Protein AF-A0A534VD85-F1 (afdb_monomer)

Mean predicted aligned error: 8.23 Å

Radius of gyration: 18.94 Å; Cα contacts (8 Å, |Δi|>4): 81; chains: 1; bounding box: 35×38×54 Å

Sequence (105 aa):
MMAAQRYEIVLCRQEPQHLTLETLAAHAGLHPALVERFVELGLIEPVQWQGATLLFDASAVPRLRTIGRLRESLGINVAGVAVIMDLLDRFCALQRANESLHSRL

Secondary structure (DSSP, 8-state):
-----------------EEEHHHHHHHHT--HHHHHHHHHTTSS--SEEETTEEEEETTHHHHHHHHHHHHHTT---HHHHHHHHHHHHHHHHHHHHHHHHHTT-

Foldseek 3Di:
DDDDPDDDPPPPPCDFDWDWLCRLCVLLVHDSVVSVVCCVVVLADFPDDDDPTGTHTNVCSVSSNQLVCCCPVVVDDPVRSVVVSVVVVVVVVVVVVVVVVVVVD

Solvent-accessible surface area (backbone atoms only — not comparable to full-atom values): 6300 Å² total; per-residue (Å²): 139,82,82,81,81,81,77,79,83,76,81,75,76,79,69,85,54,69,28,43,60,60,56,42,15,59,73,35,75,47,58,46,74,60,51,52,51,34,39,78,69,64,77,45,73,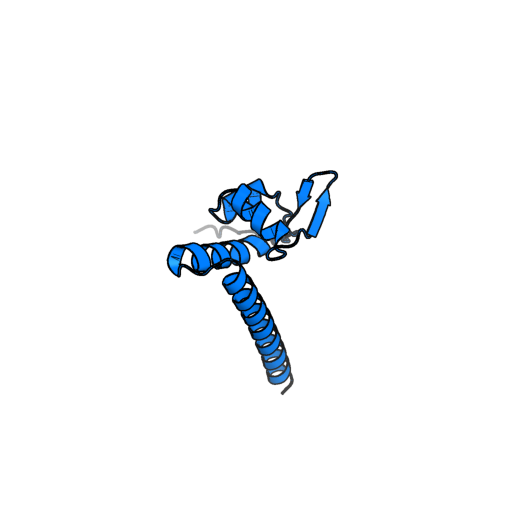68,77,44,75,62,85,94,42,55,25,26,52,62,78,49,29,65,55,49,37,49,55,48,43,43,35,72,76,65,68,42,52,72,70,59,46,52,54,52,52,53,51,50,53,51,48,54,52,51,49,52,54,50,51,59,52,63,76,73,110

Nearest PDB structures (foldseek):
  3ucs-assembly1_A  TM=7.362E-01  e=8.172E-06  Klebsiella pneumoniae 342
  3hh0-assembly1_A  TM=6.751E-01  e=9.764E-03  Bacillus cereus ATCC 14579
  5i44-assembly1_D  TM=8.104E-01  e=1.946E-02  Bacillus subtilis subsp. subtilis str. 168
  2zhh-assembly1_A-2  TM=7.040E-01  e=3.214E-02  Escherichia coli K-12
  5d90-assembly2_C  TM=7.195E-01  e=4.985E-02  Haemophilus influenzae Rd KW20

pLDDT: mean 86.72, std 13.54, range [43.12, 95.94]

Structure (mmCIF, N/CA/C/O backbone):
data_AF-A0A534VD85-F1
#
_entry.id   AF-A0A534VD85-F1
#
loop_
_atom_site.group_PDB
_atom_site.id
_atom_site.type_symbol
_atom_site.label_atom_id
_atom_site.label_alt_id
_atom_site.label_comp_id
_atom_site.label_asym_id
_atom_site.label_entity_id
_atom_site.label_seq_id
_atom_site.pdbx_PDB_ins_code
_atom_site.Cartn_x
_atom_site.Cartn_y
_atom_site.Cartn_z
_atom_site.occupancy
_atom_site.B_iso_or_equiv
_atom_site.auth_seq_id
_atom_site.auth_comp_id
_atom_site.auth_asym_id
_atom_site.auth_atom_id
_atom_site.pdbx_PDB_model_num
ATOM 1 N N . MET A 1 1 ? 18.385 -28.584 43.811 1.00 43.12 1 MET A N 1
ATOM 2 C CA . MET A 1 1 ? 18.869 -27.187 43.827 1.00 43.12 1 MET A CA 1
ATOM 3 C C . MET A 1 1 ? 18.965 -26.725 42.375 1.00 43.12 1 MET A C 1
ATOM 5 O O . MET A 1 1 ? 19.912 -27.103 41.704 1.00 43.12 1 MET A O 1
ATOM 9 N N . MET A 1 2 ? 17.925 -26.066 41.846 1.00 45.12 2 MET A N 1
ATOM 10 C CA . MET A 1 2 ? 17.851 -25.642 40.437 1.00 45.12 2 MET A CA 1
ATOM 11 C C . MET A 1 2 ? 18.301 -24.186 40.306 1.00 45.12 2 MET A C 1
ATOM 13 O O . MET A 1 2 ? 17.787 -23.317 41.006 1.00 45.12 2 MET A O 1
ATOM 17 N N . ALA A 1 3 ? 19.278 -23.944 39.433 1.00 54.56 3 ALA A N 1
ATOM 18 C CA . ALA A 1 3 ? 19.789 -22.615 39.133 1.00 54.56 3 ALA A CA 1
ATOM 19 C C . ALA A 1 3 ? 18.732 -21.816 38.360 1.00 54.56 3 ALA A C 1
ATOM 21 O O . ALA A 1 3 ? 18.270 -22.241 37.302 1.00 54.56 3 ALA A O 1
ATOM 22 N N . ALA A 1 4 ? 18.341 -20.662 38.896 1.00 52.94 4 ALA A N 1
ATOM 23 C CA . ALA A 1 4 ? 17.496 -19.717 38.186 1.00 52.94 4 ALA A CA 1
ATOM 24 C C . ALA A 1 4 ? 18.328 -19.060 37.075 1.00 52.94 4 ALA A C 1
ATOM 26 O O . ALA A 1 4 ? 19.206 -18.241 37.352 1.00 52.94 4 ALA A O 1
ATOM 27 N N . GLN A 1 5 ? 18.075 -19.441 35.822 1.00 63.81 5 GLN A N 1
ATOM 28 C CA . GLN A 1 5 ? 18.680 -18.788 34.667 1.00 63.81 5 GLN A CA 1
ATOM 29 C C . GLN A 1 5 ? 18.140 -17.357 34.586 1.00 63.81 5 GLN A C 1
ATOM 31 O O . GLN A 1 5 ? 16.948 -17.130 34.373 1.00 63.81 5 GLN A O 1
ATOM 36 N N . ARG A 1 6 ? 19.021 -16.380 34.796 1.00 53.91 6 ARG A N 1
ATOM 37 C CA . ARG A 1 6 ? 18.704 -14.958 34.689 1.00 53.91 6 ARG A CA 1
ATOM 38 C C . ARG A 1 6 ? 18.701 -14.592 33.205 1.00 53.91 6 ARG A C 1
ATOM 40 O O . ARG A 1 6 ? 19.759 -14.418 32.613 1.00 53.91 6 ARG A O 1
ATOM 47 N N . TYR A 1 7 ? 17.521 -14.537 32.594 1.00 65.31 7 TYR A N 1
ATOM 48 C CA . TYR A 1 7 ? 17.372 -13.975 31.254 1.00 65.31 7 TYR A CA 1
ATOM 49 C C . TYR A 1 7 ? 17.416 -12.452 31.371 1.00 65.31 7 TYR A C 1
ATOM 51 O O . TYR A 1 7 ? 16.523 -11.845 31.964 1.00 65.31 7 TYR A O 1
ATOM 59 N N . GLU A 1 8 ? 18.466 -11.830 30.844 1.00 57.78 8 GLU A N 1
ATOM 60 C CA . GLU A 1 8 ? 18.454 -10.389 30.618 1.00 57.78 8 GLU A CA 1
ATOM 61 C C . GLU A 1 8 ? 17.514 -10.105 29.448 1.00 57.78 8 GLU A C 1
ATOM 63 O O . GLU A 1 8 ? 17.730 -10.557 28.323 1.00 57.78 8 GLU A O 1
ATOM 68 N N . ILE A 1 9 ? 16.427 -9.389 29.727 1.00 72.38 9 ILE A N 1
ATOM 69 C CA . ILE A 1 9 ? 15.543 -8.887 28.681 1.00 72.38 9 ILE A CA 1
ATOM 70 C C . ILE A 1 9 ? 16.312 -7.778 27.966 1.00 72.38 9 ILE A C 1
ATOM 72 O O . ILE A 1 9 ? 16.451 -6.670 28.483 1.00 72.38 9 ILE A O 1
ATOM 76 N N . VAL A 1 10 ? 16.822 -8.083 26.774 1.00 76.19 10 VAL A N 1
ATOM 77 C CA . VAL A 1 10 ? 17.370 -7.070 25.874 1.00 76.19 10 VAL A CA 1
ATOM 78 C C . VAL A 1 10 ? 16.192 -6.318 25.270 1.00 76.19 10 VAL A C 1
ATOM 80 O O . VAL A 1 10 ? 15.478 -6.826 24.405 1.00 76.19 10 VAL A O 1
ATOM 83 N N . LEU A 1 11 ? 15.970 -5.095 25.746 1.00 66.56 11 LEU A N 1
ATOM 84 C CA . LEU A 1 11 ? 15.069 -4.153 25.096 1.00 66.56 11 LEU A CA 1
ATOM 85 C C . LEU A 1 11 ? 15.733 -3.692 23.793 1.00 66.56 11 LEU A C 1
ATOM 87 O O . LEU A 1 11 ? 16.452 -2.695 23.765 1.00 66.56 11 LEU A O 1
ATOM 91 N N . CYS A 1 12 ? 15.516 -4.437 22.709 1.00 52.56 12 CYS A N 1
ATOM 92 C CA . CYS A 1 12 ? 15.892 -4.005 21.369 1.00 52.56 12 CYS A CA 1
ATOM 93 C C . CYS A 1 12 ? 15.072 -2.760 21.017 1.00 52.56 12 CYS A C 1
ATOM 95 O O . CYS A 1 12 ? 13.915 -2.874 20.602 1.00 52.56 12 CYS A O 1
ATOM 97 N N . ARG A 1 13 ? 15.661 -1.568 21.178 1.00 51.81 13 ARG A N 1
ATOM 98 C CA . ARG A 1 13 ? 15.125 -0.334 20.596 1.00 51.81 13 ARG A CA 1
ATOM 99 C C . ARG A 1 13 ? 14.957 -0.594 19.099 1.00 51.81 13 ARG A C 1
ATOM 101 O O . ARG A 1 13 ? 15.941 -0.820 18.403 1.00 51.81 13 ARG A O 1
ATOM 108 N N . GLN A 1 14 ? 13.712 -0.641 18.635 1.00 54.09 14 GLN A N 1
ATOM 109 C CA . GLN A 1 14 ? 13.404 -0.792 17.219 1.00 54.09 14 GLN A CA 1
ATOM 110 C C . GLN A 1 14 ? 13.779 0.534 16.549 1.00 54.09 14 GLN A C 1
ATOM 112 O O . GLN A 1 14 ? 12.974 1.462 16.534 1.00 54.09 14 GLN A O 1
ATOM 117 N N . GLU A 1 15 ? 15.017 0.681 16.078 1.00 55.38 15 GLU A N 1
ATOM 118 C CA . GLU A 1 15 ? 15.277 1.726 15.089 1.00 55.38 15 GLU A CA 1
ATOM 119 C C . GLU A 1 15 ? 14.496 1.355 13.824 1.00 55.38 15 GLU A C 1
ATOM 121 O O . GLU A 1 15 ? 14.511 0.175 13.448 1.00 55.38 15 GLU A O 1
ATOM 126 N N . PRO A 1 16 ? 13.757 2.299 13.210 1.00 61.97 16 PRO A N 1
ATOM 127 C CA . PRO A 1 16 ? 13.000 2.010 12.004 1.00 61.97 16 PRO A CA 1
ATOM 128 C C . PRO A 1 16 ? 13.968 1.492 10.943 1.00 61.97 16 PRO A C 1
ATOM 130 O O . PRO A 1 16 ? 14.858 2.200 10.472 1.00 61.97 16 PRO A O 1
ATOM 133 N N . GLN A 1 17 ? 13.842 0.202 10.632 1.00 76.44 17 GLN A N 1
ATOM 134 C CA . GLN A 1 17 ? 14.677 -0.440 9.633 1.00 76.44 17 GLN A CA 1
ATOM 135 C C . GLN A 1 17 ? 14.211 0.059 8.274 1.00 76.44 17 GLN A C 1
ATOM 137 O O . GLN A 1 17 ? 13.150 -0.330 7.784 1.00 76.44 17 GLN A O 1
ATOM 142 N N . HIS A 1 18 ? 15.005 0.949 7.691 1.00 91.12 18 HIS A N 1
ATOM 143 C CA . HIS A 1 18 ? 14.825 1.377 6.320 1.00 91.12 18 HIS A CA 1
ATOM 144 C C . HIS A 1 18 ? 15.240 0.246 5.375 1.00 91.12 18 HIS A C 1
ATOM 146 O O . HIS A 1 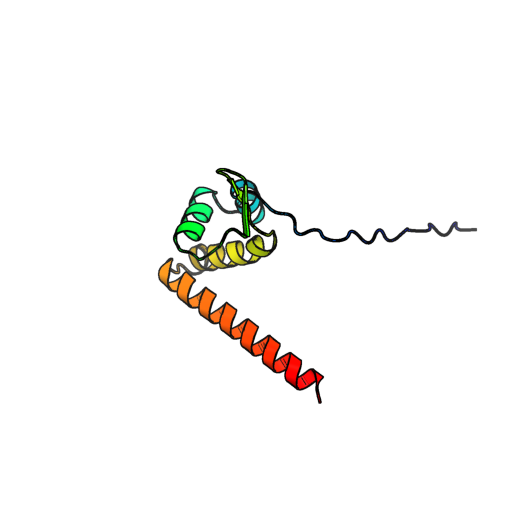18 ? 16.367 -0.246 5.424 1.00 91.12 18 HIS A O 1
ATOM 152 N N . LEU A 1 19 ? 14.314 -0.175 4.521 1.00 93.50 19 LEU A N 1
ATOM 153 C CA . LEU A 1 19 ? 14.469 -1.269 3.574 1.00 93.50 19 LEU A CA 1
ATOM 154 C C . LEU A 1 19 ? 14.610 -0.721 2.156 1.00 93.50 19 LEU A C 1
ATOM 156 O O . LEU A 1 19 ? 13.919 0.225 1.780 1.00 93.50 19 LEU A O 1
ATOM 160 N N . THR A 1 20 ? 15.459 -1.354 1.348 1.00 95.25 20 THR A N 1
ATOM 161 C CA . THR A 1 20 ? 15.456 -1.131 -0.104 1.00 95.25 20 THR A CA 1
ATOM 162 C C . THR A 1 20 ? 14.186 -1.706 -0.728 1.00 95.25 20 THR A C 1
ATOM 164 O O . THR A 1 20 ? 13.514 -2.549 -0.124 1.00 95.25 20 THR A O 1
ATOM 167 N N . LEU A 1 21 ? 13.874 -1.301 -1.960 1.00 95.19 21 LEU A N 1
ATOM 168 C CA . LEU A 1 21 ? 12.722 -1.813 -2.706 1.00 95.19 21 LEU A CA 1
ATOM 169 C C . LEU A 1 21 ? 12.745 -3.345 -2.831 1.00 95.19 21 LEU A C 1
ATOM 171 O O . LEU A 1 21 ? 11.723 -3.997 -2.625 1.00 95.19 21 LEU A O 1
ATOM 175 N N . GLU A 1 22 ? 13.906 -3.934 -3.117 1.00 95.81 22 GLU A N 1
ATOM 176 C CA . GLU A 1 22 ? 14.078 -5.383 -3.270 1.00 95.81 22 GLU A CA 1
ATOM 177 C C . GLU A 1 22 ? 13.835 -6.111 -1.951 1.00 95.81 22 GLU A C 1
ATOM 179 O O . GLU A 1 22 ? 13.132 -7.123 -1.906 1.00 95.81 22 GLU A O 1
ATOM 184 N N . THR A 1 23 ? 14.383 -5.571 -0.860 1.00 95.62 23 THR A N 1
ATOM 185 C CA . THR A 1 23 ? 14.211 -6.145 0.476 1.00 95.62 23 THR A CA 1
ATOM 186 C C . THR A 1 23 ? 12.747 -6.069 0.897 1.00 95.62 23 THR A C 1
ATOM 188 O O . THR A 1 23 ? 12.189 -7.052 1.388 1.00 95.62 23 THR A O 1
ATO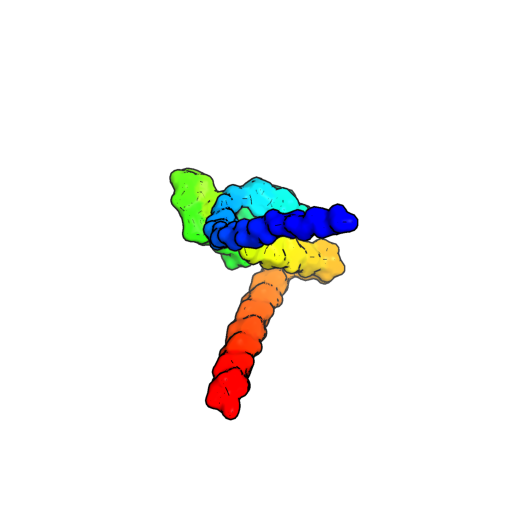M 191 N N . LEU A 1 24 ? 12.098 -4.931 0.644 1.00 95.81 24 LEU A N 1
ATOM 192 C CA . LEU A 1 24 ? 10.683 -4.719 0.911 1.00 95.81 24 LEU A CA 1
ATOM 193 C C . LEU A 1 24 ? 9.803 -5.696 0.113 1.00 95.81 24 LEU A C 1
ATOM 195 O O . LEU A 1 24 ? 8.901 -6.318 0.678 1.00 95.81 24 LEU A O 1
ATOM 199 N N . ALA A 1 25 ? 10.096 -5.878 -1.177 1.00 95.94 25 ALA A N 1
ATOM 200 C CA . ALA A 1 25 ? 9.399 -6.814 -2.053 1.00 95.94 25 ALA A CA 1
ATOM 201 C C . ALA A 1 25 ? 9.520 -8.261 -1.552 1.00 95.94 25 ALA A C 1
ATOM 203 O O . ALA A 1 25 ? 8.509 -8.954 -1.422 1.00 95.94 25 ALA A O 1
ATOM 204 N N . ALA A 1 26 ? 10.729 -8.685 -1.167 1.00 95.94 26 ALA A N 1
ATOM 205 C CA . ALA A 1 26 ? 10.969 -10.005 -0.591 1.00 95.94 26 ALA A CA 1
ATOM 206 C C . ALA A 1 26 ? 10.171 -10.226 0.706 1.00 95.94 26 ALA A C 1
ATOM 208 O O . ALA A 1 26 ? 9.527 -11.262 0.868 1.00 95.94 26 ALA A O 1
ATOM 209 N N . HIS A 1 27 ? 10.134 -9.235 1.603 1.00 95.38 27 HIS A N 1
ATOM 210 C CA . HIS A 1 27 ? 9.353 -9.318 2.842 1.00 95.38 27 HIS A CA 1
ATOM 211 C C . HIS A 1 27 ? 7.842 -9.357 2.576 1.00 95.38 27 HIS A C 1
ATOM 213 O O . HIS A 1 27 ? 7.093 -10.035 3.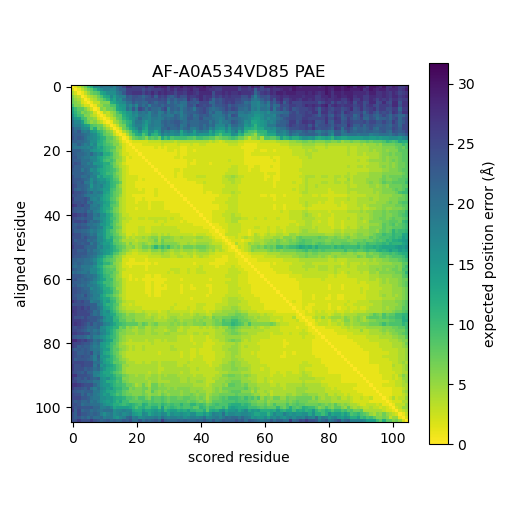288 1.00 95.38 27 HIS A O 1
ATOM 219 N N . ALA A 1 28 ? 7.375 -8.650 1.548 1.00 94.31 28 ALA A N 1
ATOM 220 C CA . ALA A 1 28 ? 5.978 -8.657 1.135 1.00 94.31 28 ALA A CA 1
ATOM 221 C C . ALA A 1 28 ? 5.578 -9.921 0.353 1.00 94.31 28 ALA A C 1
ATOM 223 O O . ALA A 1 28 ? 4.384 -10.185 0.238 1.00 94.31 28 ALA A O 1
ATOM 224 N N . GLY A 1 29 ? 6.541 -10.709 -0.139 1.00 94.44 29 GLY A N 1
ATOM 225 C CA . GLY A 1 29 ? 6.282 -11.840 -1.033 1.00 94.44 29 GLY A CA 1
ATOM 226 C C . GLY A 1 29 ? 5.843 -11.403 -2.435 1.00 94.44 29 GLY A C 1
ATOM 227 O O . GLY A 1 29 ? 5.088 -12.117 -3.085 1.00 94.44 29 GLY A O 1
ATOM 228 N N . LEU A 1 30 ? 6.274 -10.220 -2.882 1.00 93.38 30 LEU A N 1
ATOM 229 C CA . LEU A 1 30 ? 5.909 -9.627 -4.170 1.00 93.38 30 LEU A CA 1
ATOM 230 C C . LEU A 1 30 ? 7.127 -9.514 -5.090 1.00 93.38 30 LEU A C 1
ATOM 232 O O . LEU A 1 30 ? 8.266 -9.427 -4.639 1.00 93.38 30 LEU A O 1
ATOM 236 N N . HIS A 1 31 ? 6.883 -9.454 -6.399 1.00 93.75 31 HIS A N 1
ATOM 237 C CA . HIS A 1 31 ? 7.937 -9.170 -7.370 1.00 93.75 31 HIS A CA 1
ATOM 238 C C . HIS A 1 31 ? 8.374 -7.688 -7.290 1.00 93.75 31 HIS A C 1
ATOM 240 O O . HIS A 1 31 ? 7.493 -6.824 -7.253 1.00 93.75 31 HIS A O 1
ATOM 246 N N . PRO A 1 32 ? 9.681 -7.350 -7.343 1.00 95.19 32 PRO A N 1
ATOM 247 C CA . PRO A 1 32 ? 10.166 -5.964 -7.260 1.00 95.19 32 PRO A CA 1
ATOM 248 C C . PRO A 1 32 ? 9.493 -5.001 -8.248 1.00 95.19 32 PRO A C 1
ATOM 250 O O . PRO A 1 32 ? 8.983 -3.968 -7.837 1.00 95.19 32 PRO A O 1
ATOM 253 N N . ALA A 1 33 ? 9.356 -5.391 -9.521 1.00 93.94 33 ALA A N 1
ATOM 254 C CA . ALA A 1 33 ? 8.671 -4.574 -10.535 1.00 93.94 33 ALA A CA 1
ATOM 255 C C . ALA A 1 33 ? 7.201 -4.244 -10.189 1.00 93.94 33 ALA A C 1
ATOM 257 O O . ALA A 1 33 ? 6.657 -3.232 -10.624 1.00 93.94 33 ALA A O 1
ATOM 258 N N . LEU A 1 34 ? 6.528 -5.097 -9.407 1.00 91.38 34 LEU A N 1
ATOM 259 C CA . LEU A 1 34 ? 5.167 -4.817 -8.951 1.00 91.38 34 LEU A CA 1
ATOM 260 C C . LEU A 1 34 ? 5.167 -3.769 -7.830 1.00 91.38 34 LEU A C 1
ATOM 262 O O . LEU A 1 34 ? 4.297 -2.901 -7.812 1.00 91.38 34 LEU A O 1
ATOM 266 N N . VAL A 1 35 ? 6.145 -3.839 -6.924 1.00 94.50 35 VAL A N 1
ATOM 267 C CA . VAL A 1 35 ? 6.343 -2.843 -5.863 1.00 94.50 35 VAL A CA 1
ATOM 268 C C . VAL A 1 35 ? 6.716 -1.490 -6.460 1.00 94.50 35 VAL A C 1
ATOM 270 O O . VAL A 1 35 ? 6.104 -0.495 -6.090 1.00 94.50 35 VAL A O 1
ATOM 273 N N . GLU A 1 36 ? 7.633 -1.454 -7.428 1.00 94.12 36 GLU A N 1
ATOM 274 C CA . GLU A 1 36 ? 8.000 -0.242 -8.172 1.00 94.12 36 GLU A CA 1
ATOM 275 C C . GLU A 1 36 ? 6.772 0.426 -8.790 1.00 94.12 36 GLU A C 1
ATOM 277 O O . GLU A 1 36 ? 6.504 1.599 -8.542 1.00 94.12 36 GLU A O 1
ATOM 282 N N . ARG A 1 37 ? 5.926 -0.357 -9.464 1.00 91.69 37 ARG A N 1
ATOM 283 C CA . ARG A 1 37 ? 4.670 0.154 -10.011 1.00 91.69 37 ARG A CA 1
ATOM 284 C C . ARG A 1 37 ? 3.740 0.721 -8.935 1.00 91.69 37 ARG A C 1
ATOM 286 O O . ARG A 1 37 ? 3.076 1.722 -9.171 1.00 91.69 37 ARG A O 1
ATOM 293 N N . PHE A 1 38 ? 3.657 0.107 -7.755 1.00 92.38 38 PHE A N 1
ATOM 294 C CA . PHE A 1 38 ? 2.862 0.660 -6.651 1.00 92.38 38 PHE A CA 1
ATOM 295 C C . PHE A 1 38 ? 3.427 1.974 -6.109 1.00 92.38 38 PHE A C 1
ATOM 297 O O . PHE A 1 38 ? 2.640 2.823 -5.691 1.00 92.38 38 PHE A O 1
ATOM 304 N N . VAL A 1 39 ? 4.746 2.155 -6.151 1.00 93.56 39 VAL A N 1
ATOM 305 C CA . VAL A 1 39 ? 5.399 3.421 -5.801 1.00 93.56 39 VAL A CA 1
ATOM 306 C C . VAL A 1 39 ? 5.075 4.501 -6.831 1.00 93.56 39 VAL A C 1
ATOM 308 O O . VAL A 1 39 ? 4.654 5.589 -6.451 1.00 93.56 39 VAL A O 1
ATOM 311 N N . GLU A 1 40 ? 5.162 4.194 -8.129 1.00 91.62 40 GLU A N 1
ATOM 312 C CA . GLU A 1 40 ? 4.780 5.124 -9.209 1.00 91.62 40 GLU A CA 1
ATOM 313 C C . GLU A 1 40 ? 3.324 5.599 -9.100 1.00 91.62 40 GLU A C 1
ATOM 315 O O . GLU A 1 40 ? 2.991 6.731 -9.446 1.00 91.62 40 GLU A O 1
ATOM 320 N N . LEU A 1 41 ? 2.445 4.727 -8.607 1.00 89.00 41 LEU A N 1
ATOM 321 C CA . LEU A 1 41 ? 1.024 5.005 -8.412 1.00 89.00 41 LEU A CA 1
ATOM 322 C C . LEU A 1 41 ? 0.709 5.695 -7.076 1.00 89.00 41 LEU A C 1
ATOM 324 O O . LEU A 1 41 ? -0.463 5.945 -6.796 1.00 89.00 41 LEU A O 1
ATOM 328 N N . GLY A 1 42 ? 1.717 5.951 -6.236 1.00 90.81 42 GLY A N 1
ATOM 329 C CA . GLY A 1 42 ? 1.550 6.569 -4.918 1.00 90.81 42 GLY A CA 1
ATOM 330 C C . GLY A 1 42 ? 0.850 5.680 -3.884 1.00 90.81 42 GLY A C 1
ATOM 331 O O . GLY A 1 42 ? 0.367 6.168 -2.868 1.00 90.81 42 GLY A O 1
ATOM 332 N N . LEU A 1 43 ? 0.759 4.364 -4.113 1.00 90.69 43 LEU A N 1
ATOM 333 C CA . LEU A 1 43 ? 0.174 3.434 -3.136 1.00 90.69 43 LEU A CA 1
ATOM 334 C C . LEU A 1 43 ? 1.123 3.150 -1.968 1.00 90.69 43 LEU A C 1
ATOM 336 O O . LEU A 1 43 ? 0.673 2.789 -0.874 1.00 90.69 43 LEU A O 1
ATOM 340 N N . ILE A 1 44 ? 2.422 3.288 -2.227 1.00 93.81 44 ILE A N 1
ATOM 341 C CA . ILE A 1 44 ? 3.520 3.184 -1.274 1.00 93.81 44 ILE A CA 1
ATOM 342 C C . ILE A 1 44 ? 4.447 4.367 -1.521 1.00 93.81 44 ILE A C 1
ATOM 344 O O . ILE A 1 44 ? 4.823 4.622 -2.661 1.00 93.81 44 ILE A O 1
ATOM 348 N N . GLU A 1 45 ? 4.852 5.049 -0.458 1.00 92.00 45 GLU A N 1
ATOM 349 C CA . GLU A 1 45 ? 5.765 6.183 -0.547 1.00 92.00 45 GLU A CA 1
ATOM 350 C C . GLU A 1 45 ? 7.105 5.836 0.115 1.00 92.00 45 GLU A C 1
ATOM 352 O O . GLU A 1 45 ? 7.122 5.202 1.177 1.00 92.00 45 GLU A O 1
ATOM 357 N N . PRO A 1 46 ? 8.238 6.211 -0.500 1.00 93.81 46 PRO A N 1
ATOM 358 C CA . PRO A 1 46 ? 9.537 6.088 0.140 1.00 93.81 46 PRO A CA 1
ATOM 359 C C . PRO A 1 46 ? 9.656 7.094 1.284 1.00 93.81 46 PRO A C 1
ATOM 361 O O . PRO A 1 46 ? 9.207 8.234 1.183 1.00 93.81 46 PRO A O 1
ATOM 364 N N . VAL A 1 47 ? 10.320 6.687 2.361 1.00 92.94 47 VAL A N 1
ATOM 365 C CA . VAL A 1 47 ? 10.584 7.568 3.508 1.00 92.94 47 VAL A CA 1
ATOM 366 C C . VAL A 1 47 ? 11.837 8.411 3.309 1.00 92.94 47 VAL A C 1
ATOM 368 O O . VAL A 1 47 ? 11.948 9.498 3.869 1.00 92.94 47 VAL A O 1
ATOM 371 N N . GLN A 1 48 ? 12.786 7.928 2.503 1.00 89.88 48 GLN A N 1
ATOM 372 C CA . GLN A 1 48 ? 14.043 8.619 2.251 1.00 89.88 48 GLN A CA 1
ATOM 373 C C . GLN A 1 48 ? 14.639 8.220 0.897 1.00 89.88 48 GLN A C 1
ATOM 375 O O . GLN A 1 48 ? 14.464 7.099 0.419 1.00 89.88 48 GLN A O 1
ATOM 380 N N . TRP A 1 49 ? 15.403 9.140 0.311 1.00 87.81 49 TRP A N 1
ATOM 381 C CA . TRP A 1 49 ? 16.310 8.863 -0.798 1.00 87.81 49 TRP A CA 1
ATOM 382 C C . TRP A 1 49 ? 17.747 8.745 -0.285 1.00 87.81 49 TRP A C 1
ATOM 384 O O . TRP A 1 49 ? 18.253 9.646 0.389 1.00 87.81 49 TRP A O 1
ATOM 394 N N . GLN A 1 50 ? 18.421 7.649 -0.625 1.00 87.44 50 GLN A N 1
ATOM 395 C CA . GLN A 1 50 ? 19.854 7.467 -0.409 1.00 87.44 50 GLN A CA 1
ATOM 396 C C . GLN A 1 50 ? 20.558 7.449 -1.771 1.00 87.44 50 GLN A C 1
ATOM 398 O O . GLN A 1 50 ? 20.760 6.402 -2.384 1.00 87.44 50 GLN A O 1
ATOM 403 N N . GLY A 1 51 ? 20.892 8.641 -2.276 1.00 88.81 51 GLY A N 1
ATOM 404 C CA . GLY A 1 51 ? 21.396 8.807 -3.640 1.00 88.81 51 GLY A CA 1
ATOM 405 C C . GLY A 1 51 ? 20.316 8.454 -4.663 1.00 88.81 51 GLY A C 1
ATOM 406 O O . GLY A 1 51 ? 19.287 9.119 -4.713 1.00 88.81 51 GLY A O 1
ATOM 407 N N . ALA A 1 52 ? 20.546 7.403 -5.454 1.00 85.81 52 ALA A N 1
ATOM 408 C CA . ALA A 1 52 ? 19.573 6.875 -6.415 1.00 85.81 52 ALA A CA 1
ATOM 409 C C . ALA A 1 52 ? 18.663 5.775 -5.830 1.00 85.81 52 ALA A C 1
ATOM 411 O O . ALA A 1 52 ? 17.763 5.300 -6.518 1.00 85.81 52 ALA A O 1
ATOM 412 N N . THR A 1 53 ? 18.893 5.355 -4.581 1.00 88.69 53 THR A N 1
ATOM 413 C CA . THR A 1 53 ? 18.160 4.250 -3.955 1.00 88.69 53 THR A CA 1
ATOM 414 C C . THR A 1 53 ? 17.008 4.769 -3.102 1.00 88.69 53 THR A C 1
ATOM 416 O O . THR A 1 53 ? 17.199 5.623 -2.232 1.00 88.69 53 THR A O 1
ATOM 419 N N . LEU A 1 54 ? 15.819 4.209 -3.319 1.00 92.19 54 LEU A N 1
ATOM 420 C CA . LEU A 1 54 ? 14.639 4.438 -2.490 1.00 92.19 54 LEU A CA 1
ATOM 421 C C . LEU A 1 54 ? 14.688 3.592 -1.218 1.00 92.19 54 LEU A C 1
ATOM 423 O O . LEU A 1 54 ? 14.908 2.380 -1.279 1.00 92.19 54 LEU A O 1
ATOM 427 N N . LEU A 1 55 ? 14.435 4.235 -0.081 1.00 94.62 55 LEU A N 1
ATOM 428 C CA . LEU A 1 55 ? 14.306 3.586 1.214 1.00 94.62 55 LEU A CA 1
ATOM 429 C C . LEU A 1 55 ? 12.865 3.662 1.717 1.00 94.62 55 LEU A C 1
ATOM 431 O O . LEU A 1 55 ? 12.201 4.693 1.598 1.00 94.62 55 LEU A O 1
ATOM 435 N N . PHE A 1 56 ? 12.403 2.571 2.320 1.00 95.12 56 PHE A N 1
ATOM 436 C CA . PHE A 1 56 ? 11.041 2.395 2.815 1.00 95.12 56 PHE A CA 1
ATOM 437 C C . PHE A 1 56 ? 11.052 1.946 4.266 1.00 95.12 56 PHE A C 1
ATOM 439 O O . PHE A 1 56 ? 11.921 1.184 4.677 1.00 95.12 56 PHE A O 1
ATOM 446 N N . ASP A 1 57 ? 10.062 2.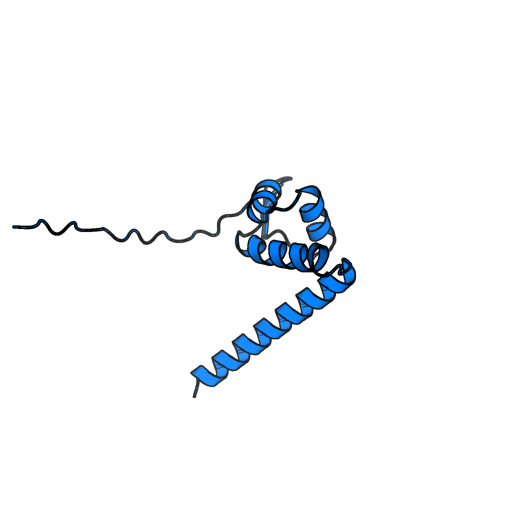364 5.041 1.00 93.94 57 ASP A N 1
ATOM 447 C CA . ASP A 1 57 ? 9.881 1.823 6.383 1.00 93.94 57 ASP A CA 1
ATOM 448 C C . ASP A 1 57 ? 9.364 0.373 6.320 1.00 93.94 57 ASP A C 1
ATOM 450 O O . ASP A 1 57 ? 8.538 0.027 5.469 1.00 93.94 57 ASP A O 1
ATOM 454 N N . ALA A 1 58 ? 9.812 -0.486 7.237 1.00 92.00 58 ALA A N 1
ATOM 455 C CA . ALA A 1 58 ? 9.341 -1.870 7.331 1.00 92.00 58 ALA A CA 1
ATOM 456 C C . ALA A 1 58 ? 7.811 -1.983 7.532 1.00 92.00 58 ALA A C 1
ATOM 458 O O . ALA A 1 58 ? 7.201 -2.981 7.135 1.00 92.00 58 ALA A O 1
ATOM 459 N N . SER A 1 59 ? 7.158 -0.951 8.078 1.00 91.12 59 SER A N 1
ATOM 460 C CA . SER A 1 59 ? 5.695 -0.841 8.178 1.00 91.12 59 SER A CA 1
ATOM 461 C C . SER A 1 59 ? 4.977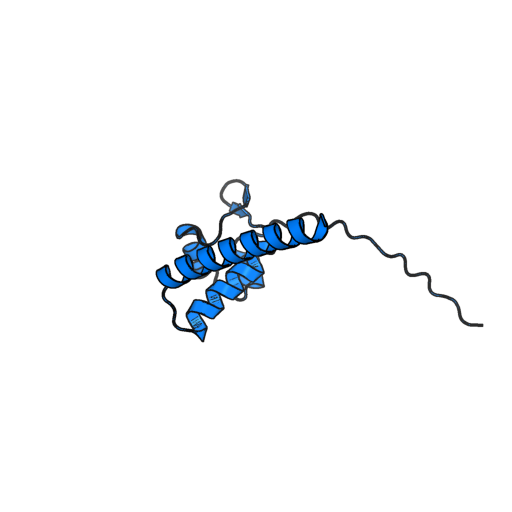 -0.784 6.822 1.00 91.12 59 SER A C 1
ATOM 463 O O . SER A 1 59 ? 3.765 -1.008 6.769 1.00 91.12 59 SER A O 1
ATOM 465 N N . ALA A 1 60 ? 5.689 -0.580 5.708 1.00 93.50 60 ALA A N 1
ATOM 466 C CA . ALA A 1 60 ? 5.123 -0.695 4.365 1.00 93.50 60 ALA A CA 1
ATOM 467 C C . ALA A 1 60 ? 4.844 -2.158 3.953 1.00 93.50 60 ALA A C 1
ATOM 469 O O . ALA A 1 60 ? 4.020 -2.399 3.066 1.00 93.50 60 ALA A O 1
ATOM 470 N N . VAL A 1 61 ? 5.459 -3.156 4.606 1.00 94.88 61 VAL A N 1
ATOM 471 C CA . VAL A 1 61 ? 5.288 -4.582 4.255 1.00 94.88 61 VAL A CA 1
ATOM 472 C C . VAL A 1 61 ? 3.831 -5.058 4.408 1.00 94.88 61 VAL A C 1
ATOM 474 O O . VAL A 1 61 ? 3.291 -5.622 3.451 1.00 94.88 61 VAL A O 1
ATOM 477 N N . PRO A 1 62 ? 3.132 -4.837 5.543 1.00 94.31 62 PRO A N 1
ATOM 478 C CA . PRO A 1 62 ? 1.711 -5.177 5.664 1.00 94.31 62 PRO A CA 1
ATOM 479 C C . PRO A 1 62 ? 0.821 -4.474 4.630 1.00 94.31 62 PRO A C 1
ATOM 481 O O . PRO A 1 62 ? -0.125 -5.081 4.115 1.00 94.31 62 PRO A O 1
ATOM 484 N N . ARG A 1 63 ? 1.134 -3.214 4.294 1.00 94.94 63 ARG A N 1
ATOM 485 C CA . ARG A 1 63 ? 0.406 -2.442 3.277 1.00 94.94 63 ARG A CA 1
ATOM 486 C C . ARG A 1 63 ? 0.532 -3.103 1.906 1.00 94.94 63 ARG A C 1
ATOM 488 O O . ARG A 1 63 ? -0.479 -3.382 1.265 1.00 94.94 63 ARG A O 1
ATOM 495 N N . LEU A 1 64 ? 1.752 -3.462 1.509 1.00 95.75 64 LEU A N 1
ATOM 496 C CA . LEU A 1 64 ? 2.028 -4.191 0.270 1.00 95.75 64 LEU A CA 1
ATOM 497 C C . LEU A 1 64 ? 1.326 -5.549 0.201 1.00 95.75 64 LEU A C 1
ATOM 499 O O . LEU A 1 64 ? 0.713 -5.866 -0.815 1.00 95.75 64 LEU A O 1
ATOM 503 N N . ARG A 1 65 ? 1.352 -6.334 1.284 1.00 95.38 65 ARG A N 1
ATOM 504 C CA . ARG A 1 65 ? 0.627 -7.617 1.349 1.00 95.38 65 ARG A CA 1
ATOM 505 C C . ARG A 1 65 ? -0.878 -7.436 1.157 1.00 95.38 65 ARG A C 1
ATOM 507 O O . ARG A 1 65 ? -1.513 -8.237 0.474 1.00 95.38 65 ARG A O 1
ATOM 514 N N . THR A 1 66 ? -1.444 -6.373 1.724 1.00 95.12 66 THR A N 1
ATOM 515 C CA . THR A 1 66 ? -2.866 -6.038 1.560 1.00 95.12 66 THR A CA 1
ATOM 516 C C . THR A 1 66 ? -3.179 -5.709 0.104 1.00 95.12 66 THR A C 1
ATOM 518 O O . THR A 1 66 ? -4.078 -6.314 -0.474 1.00 95.12 66 THR A O 1
ATOM 521 N N . IL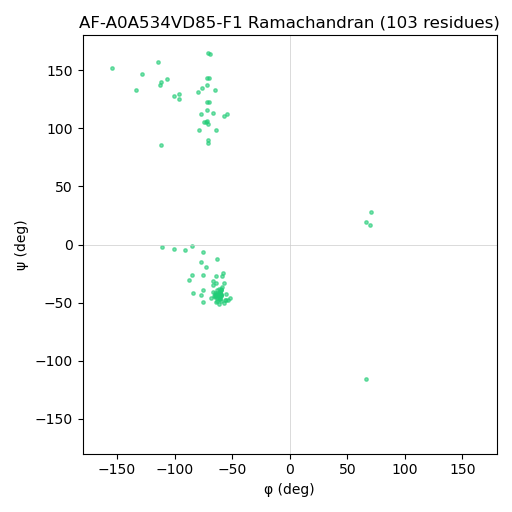E A 1 67 ? -2.386 -4.832 -0.519 1.00 94.38 67 ILE A N 1
ATOM 522 C CA . ILE A 1 67 ? -2.495 -4.486 -1.944 1.00 94.38 67 ILE A CA 1
ATOM 523 C C . ILE A 1 67 ? -2.401 -5.747 -2.822 1.00 94.38 67 ILE A C 1
ATOM 525 O O . ILE A 1 67 ? -3.249 -5.955 -3.691 1.00 94.38 67 ILE A O 1
ATOM 529 N N . GLY A 1 68 ? -1.412 -6.614 -2.572 1.00 92.81 68 GLY A N 1
ATOM 530 C CA . GLY A 1 68 ? -1.230 -7.882 -3.283 1.00 92.81 68 GLY A CA 1
ATOM 531 C C . GLY A 1 68 ? -2.462 -8.781 -3.190 1.00 92.81 68 GLY A C 1
ATOM 532 O O . GLY A 1 68 ? -3.010 -9.188 -4.212 1.00 92.81 68 GLY A O 1
ATOM 533 N N . ARG A 1 69 ? -2.985 -8.991 -1.976 1.00 92.62 69 ARG A N 1
ATOM 534 C CA . ARG A 1 69 ? -4.195 -9.793 -1.739 1.00 92.62 69 ARG A CA 1
ATOM 535 C C . ARG A 1 69 ? -5.436 -9.215 -2.426 1.00 92.62 69 ARG A C 1
ATOM 537 O O . ARG A 1 69 ? -6.216 -9.974 -2.996 1.00 92.62 69 ARG A O 1
ATOM 544 N N . LEU A 1 70 ? -5.629 -7.893 -2.404 1.00 92.62 70 LEU A N 1
ATOM 545 C CA . LEU A 1 70 ? -6.751 -7.248 -3.100 1.00 92.62 70 LEU A CA 1
ATOM 546 C C . LEU A 1 70 ? -6.692 -7.499 -4.615 1.00 92.62 70 LEU A C 1
ATOM 548 O O . LEU A 1 70 ? -7.719 -7.745 -5.246 1.00 92.62 70 LEU A O 1
ATOM 552 N N . ARG A 1 71 ? -5.494 -7.488 -5.205 1.00 91.00 71 ARG A N 1
ATOM 553 C CA . ARG A 1 71 ? -5.328 -7.758 -6.637 1.00 91.00 71 ARG A CA 1
ATOM 554 C C . ARG A 1 71 ? -5.457 -9.235 -6.988 1.00 91.00 71 ARG A C 1
ATOM 556 O O . ARG A 1 71 ? -6.165 -9.570 -7.930 1.00 91.00 71 ARG A O 1
ATOM 563 N N . GLU A 1 72 ? -4.756 -10.103 -6.267 1.00 89.12 72 GLU A N 1
ATOM 564 C CA . GLU A 1 72 ? -4.611 -11.518 -6.629 1.00 89.12 72 GLU A CA 1
ATOM 565 C C . GLU A 1 72 ? -5.785 -12.365 -6.150 1.00 89.12 72 GLU A C 1
ATOM 567 O O . GLU A 1 72 ? -6.278 -13.210 -6.890 1.00 89.12 72 GLU A O 1
ATOM 572 N N . SER A 1 73 ? -6.261 -12.134 -4.926 1.00 88.94 73 SER A N 1
ATOM 573 C CA . SER A 1 73 ? -7.337 -12.943 -4.345 1.00 88.94 73 SER A CA 1
ATOM 574 C C . SER A 1 73 ? -8.728 -12.423 -4.696 1.00 88.94 73 SER A C 1
ATOM 576 O O . SER A 1 73 ? -9.665 -13.211 -4.765 1.00 88.94 73 SER A O 1
ATOM 578 N N . LEU A 1 74 ? -8.882 -11.109 -4.888 1.00 87.38 74 LEU A N 1
ATOM 579 C CA . LEU A 1 74 ? -10.185 -10.475 -5.133 1.00 87.38 74 LEU A CA 1
ATOM 580 C C . LEU A 1 74 ? -10.333 -9.924 -6.559 1.00 87.38 74 LEU A C 1
ATOM 582 O O . LEU A 1 74 ? -11.395 -9.412 -6.901 1.00 87.38 74 LEU A O 1
ATOM 586 N N . GLY A 1 75 ? -9.293 -10.024 -7.397 1.00 91.12 75 GLY A N 1
ATOM 587 C CA . GLY A 1 75 ? -9.340 -9.592 -8.798 1.00 91.12 75 GLY A CA 1
ATOM 588 C C . GLY A 1 75 ? -9.515 -8.082 -8.981 1.00 91.12 75 GLY A C 1
ATOM 589 O O . GLY A 1 75 ? -9.954 -7.633 -10.041 1.00 91.12 75 GLY A O 1
ATOM 590 N N . ILE A 1 76 ? -9.210 -7.283 -7.956 1.00 92.75 76 ILE A N 1
ATOM 591 C CA . ILE A 1 76 ? -9.440 -5.839 -7.985 1.00 92.75 76 ILE A CA 1
ATOM 592 C C . ILE A 1 76 ? -8.361 -5.175 -8.837 1.00 92.75 76 ILE A C 1
ATOM 594 O O . ILE A 1 76 ? -7.165 -5.456 -8.722 1.00 92.75 76 ILE A O 1
ATOM 598 N N . ASN A 1 77 ? -8.786 -4.262 -9.706 1.00 91.19 77 ASN A N 1
ATOM 599 C CA . ASN A 1 77 ? -7.854 -3.474 -10.497 1.00 91.19 77 ASN A CA 1
ATOM 600 C C . ASN A 1 77 ? -7.103 -2.451 -9.626 1.00 91.19 77 ASN A C 1
ATOM 602 O O . ASN A 1 77 ? -7.480 -2.131 -8.503 1.00 91.19 77 ASN A O 1
ATOM 606 N N . VAL A 1 78 ? -6.022 -1.908 -10.170 1.00 87.06 78 VAL A N 1
ATOM 607 C CA . VAL A 1 78 ? -5.132 -0.996 -9.445 1.00 87.06 78 VAL A CA 1
ATOM 608 C C . VAL A 1 78 ? -5.847 0.271 -8.945 1.00 87.06 78 VAL A C 1
ATOM 610 O O . VAL A 1 78 ? -5.598 0.700 -7.822 1.00 87.06 78 VAL A O 1
ATOM 613 N N . ALA A 1 79 ? -6.765 0.840 -9.733 1.00 90.38 79 ALA A N 1
ATOM 614 C CA . ALA A 1 79 ? -7.523 2.026 -9.330 1.00 90.38 79 ALA A CA 1
ATOM 615 C C . ALA A 1 79 ? -8.473 1.726 -8.159 1.00 90.38 79 ALA A C 1
ATOM 617 O O . ALA A 1 79 ? -8.561 2.500 -7.210 1.00 90.38 79 ALA A O 1
ATOM 618 N N . GLY A 1 80 ? -9.138 0.569 -8.187 1.00 93.62 80 GLY A N 1
ATOM 619 C CA . GLY A 1 80 ? -9.981 0.099 -7.091 1.00 93.62 80 GLY A CA 1
ATOM 620 C C . GLY A 1 80 ? -9.180 -0.144 -5.816 1.00 93.62 80 GLY A C 1
ATOM 621 O O . GLY A 1 80 ? -9.632 0.221 -4.735 1.00 93.62 80 GLY A O 1
ATOM 622 N N . VAL A 1 81 ? -7.963 -0.685 -5.933 1.00 93.75 81 VAL A N 1
ATOM 623 C CA . VAL A 1 81 ? -7.062 -0.827 -4.783 1.00 93.75 81 VAL A CA 1
ATOM 624 C C . VAL A 1 81 ? -6.711 0.531 -4.183 1.00 93.75 81 VAL A C 1
ATOM 626 O O . VAL A 1 81 ? -6.790 0.666 -2.969 1.00 93.75 81 VAL A O 1
ATOM 629 N N . ALA A 1 82 ? -6.400 1.544 -4.998 1.00 90.56 82 ALA A N 1
ATOM 630 C CA . ALA A 1 82 ? -6.116 2.892 -4.500 1.00 90.56 82 ALA A CA 1
ATOM 631 C C . ALA A 1 82 ? -7.267 3.454 -3.653 1.00 90.56 82 ALA A C 1
ATOM 633 O O . ALA A 1 82 ? -7.046 3.908 -2.531 1.00 90.56 82 ALA A O 1
ATOM 634 N N . VAL A 1 83 ? -8.501 3.341 -4.154 1.00 93.62 83 VAL A N 1
ATOM 635 C CA . VAL A 1 83 ? -9.700 3.782 -3.427 1.00 93.62 83 VAL A CA 1
ATOM 636 C C . VAL A 1 83 ? -9.869 3.004 -2.123 1.00 93.62 83 VAL A C 1
ATOM 638 O O . VAL A 1 83 ? -10.096 3.600 -1.077 1.00 93.62 83 VAL A O 1
ATOM 641 N N . ILE A 1 84 ? -9.732 1.676 -2.154 1.00 94.75 84 ILE A N 1
ATOM 642 C CA . ILE A 1 84 ? -9.870 0.843 -0.951 1.00 94.75 84 ILE A CA 1
ATOM 643 C C . ILE A 1 84 ? -8.812 1.204 0.094 1.00 94.75 84 ILE A C 1
ATOM 645 O O . ILE A 1 84 ? -9.139 1.294 1.274 1.00 94.75 84 ILE A O 1
ATOM 649 N N . MET A 1 85 ? -7.565 1.428 -0.321 1.00 93.38 85 MET A N 1
ATOM 650 C CA . MET A 1 85 ? -6.490 1.802 0.595 1.00 93.38 85 MET A CA 1
ATOM 651 C C . MET A 1 85 ? -6.753 3.160 1.255 1.00 93.38 85 MET A C 1
ATOM 653 O O . MET A 1 85 ? -6.641 3.253 2.473 1.00 93.38 85 MET A O 1
ATOM 657 N N . ASP A 1 86 ? -7.191 4.170 0.498 1.00 92.44 86 ASP A N 1
ATOM 658 C CA . ASP A 1 86 ? -7.592 5.474 1.054 1.00 92.44 86 ASP A CA 1
ATOM 659 C C . ASP A 1 86 ? -8.769 5.338 2.039 1.00 92.44 86 ASP A C 1
ATOM 661 O O . ASP A 1 86 ? -8.754 5.919 3.126 1.00 92.44 86 ASP A O 1
ATOM 665 N N . LEU A 1 87 ? -9.764 4.504 1.723 1.00 94.94 87 LEU A N 1
ATOM 666 C CA . LEU A 1 87 ? -10.878 4.229 2.636 1.00 94.94 87 LEU A CA 1
ATOM 667 C C . LEU A 1 87 ? -10.418 3.549 3.934 1.00 94.94 87 LEU A C 1
ATOM 669 O O . 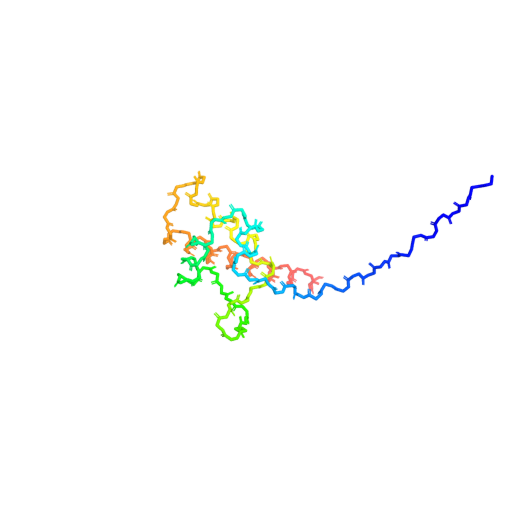LEU A 1 87 ? -10.891 3.917 5.011 1.00 94.94 87 LEU A O 1
ATOM 673 N N . LEU A 1 88 ? -9.496 2.5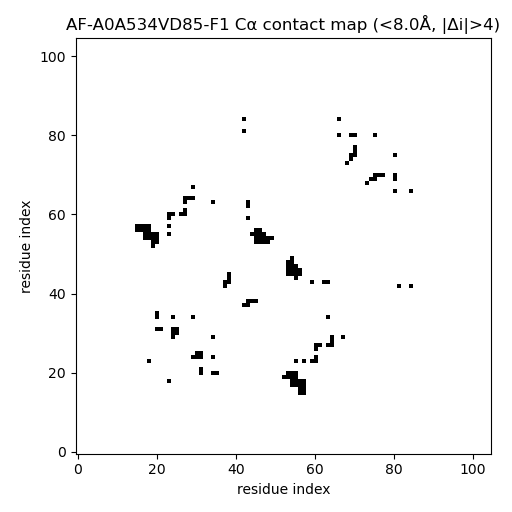86 3.853 1.00 93.12 88 LEU A N 1
ATOM 674 C CA . LEU A 1 88 ? -8.916 1.930 5.028 1.00 93.12 88 LEU A CA 1
ATOM 675 C C . LEU A 1 88 ? -8.104 2.913 5.878 1.00 93.12 88 LEU A C 1
ATOM 677 O O . LEU A 1 88 ? -8.228 2.906 7.103 1.00 93.12 88 LEU A O 1
ATOM 681 N N . ASP A 1 89 ? -7.327 3.792 5.247 1.00 91.88 89 ASP A N 1
ATOM 682 C CA . ASP A 1 89 ? -6.542 4.816 5.940 1.00 91.88 89 ASP A CA 1
ATOM 683 C C . ASP A 1 89 ? -7.456 5.781 6.714 1.00 91.88 89 ASP A C 1
ATOM 685 O O . ASP A 1 89 ? -7.233 6.049 7.902 1.00 91.88 89 ASP A O 1
ATOM 689 N N . ARG A 1 90 ? -8.550 6.229 6.083 1.00 95.25 90 ARG A N 1
ATOM 690 C CA . ARG A 1 90 ? -9.580 7.065 6.722 1.00 95.25 90 ARG A CA 1
ATOM 691 C C . ARG A 1 90 ? -10.292 6.339 7.858 1.00 95.25 90 ARG A C 1
ATOM 693 O O . ARG A 1 90 ? -10.493 6.930 8.917 1.00 95.25 90 ARG A O 1
ATOM 700 N N . PHE A 1 91 ? -10.651 5.071 7.669 1.00 95.75 91 PHE A N 1
ATOM 701 C CA . PHE A 1 91 ? -11.286 4.259 8.707 1.00 95.75 91 PHE A CA 1
ATOM 702 C C . PHE A 1 91 ? -10.390 4.133 9.944 1.00 95.75 91 PHE A C 1
ATOM 704 O O . PHE A 1 91 ? -10.830 4.429 11.054 1.00 95.75 91 PHE A O 1
ATOM 711 N N . CYS A 1 92 ? -9.112 3.802 9.754 1.00 92.62 92 CYS A N 1
ATOM 712 C CA . CYS A 1 92 ? -8.135 3.729 10.836 1.00 92.62 92 CYS A CA 1
ATOM 713 C C . CYS A 1 92 ? -7.954 5.079 11.550 1.00 92.62 92 CYS A C 1
ATOM 715 O O . CYS A 1 92 ? -7.847 5.124 12.775 1.00 92.62 92 CYS A O 1
ATOM 717 N N . ALA A 1 93 ? -7.925 6.193 10.810 1.00 93.44 93 ALA A N 1
ATOM 718 C CA . ALA A 1 93 ? -7.838 7.527 11.405 1.00 93.44 93 ALA A CA 1
ATOM 719 C C . ALA A 1 93 ? -9.066 7.853 12.269 1.00 93.44 93 ALA A C 1
ATOM 721 O O . ALA A 1 93 ? -8.918 8.345 13.389 1.00 93.44 93 ALA A O 1
ATOM 722 N N . LEU A 1 94 ? -10.263 7.523 11.778 1.00 95.12 94 LEU A N 1
ATOM 723 C CA . LEU A 1 94 ? -11.511 7.701 12.515 1.00 95.12 94 LEU A CA 1
ATOM 724 C C . LEU A 1 94 ? -11.565 6.828 13.771 1.00 95.12 94 LEU A C 1
ATOM 726 O O . LEU A 1 94 ? -11.946 7.326 14.828 1.00 95.12 94 LEU A O 1
ATOM 730 N N . GLN A 1 95 ? -11.150 5.561 13.689 1.00 94.81 95 GLN A N 1
ATOM 731 C CA . GLN A 1 95 ? -11.094 4.676 14.854 1.00 94.81 95 GLN A CA 1
ATOM 732 C C . GLN A 1 95 ? -10.145 5.208 15.929 1.00 94.81 95 GLN A C 1
ATOM 734 O O . GLN A 1 95 ? -10.551 5.322 17.081 1.00 94.81 95 GLN A O 1
ATOM 739 N N . ARG A 1 96 ? -8.933 5.637 15.556 1.00 94.44 96 ARG A N 1
ATOM 740 C CA . ARG A 1 96 ? -7.980 6.230 16.510 1.00 94.44 96 ARG A CA 1
ATOM 741 C C . ARG A 1 96 ? -8.533 7.482 17.186 1.00 94.44 96 ARG A C 1
ATOM 743 O O . ARG A 1 96 ? -8.382 7.654 18.393 1.00 94.44 96 ARG A O 1
ATOM 750 N N . ALA A 1 97 ? -9.185 8.361 16.422 1.00 91.50 97 ALA A N 1
ATOM 751 C CA . ALA A 1 97 ? -9.820 9.550 16.983 1.00 91.50 97 ALA A CA 1
ATOM 752 C C . ALA A 1 97 ? -10.916 9.162 17.988 1.00 91.50 97 ALA A C 1
ATOM 754 O O . ALA A 1 97 ? -10.973 9.710 19.087 1.00 91.50 97 ALA A O 1
ATOM 755 N N . ASN A 1 98 ? -11.739 8.176 17.638 1.00 95.12 98 ASN A N 1
ATOM 756 C CA . ASN A 1 98 ? -12.813 7.670 18.480 1.00 95.12 98 ASN A CA 1
ATOM 757 C C . ASN A 1 98 ? -12.284 7.042 19.787 1.00 95.12 98 ASN A C 1
ATOM 759 O O . ASN A 1 98 ? -12.759 7.391 20.867 1.00 95.12 98 ASN A O 1
ATOM 763 N N . GLU A 1 99 ? -11.251 6.202 19.712 1.00 94.06 99 GLU A N 1
ATOM 764 C CA . GLU A 1 99 ? -10.578 5.613 20.878 1.00 94.06 99 GLU A CA 1
ATOM 765 C C . GLU A 1 99 ? -9.991 6.689 21.800 1.00 94.06 99 GLU A C 1
ATOM 767 O O . GLU A 1 99 ? -10.191 6.639 23.012 1.00 94.06 99 GLU A O 1
ATOM 772 N N . SER A 1 100 ? -9.346 7.715 21.230 1.00 91.44 100 SER A N 1
ATOM 773 C CA . SER A 1 100 ? -8.773 8.825 22.006 1.00 91.44 100 SER A CA 1
ATOM 774 C C . SER A 1 100 ? -9.821 9.662 22.747 1.00 91.44 100 SER A C 1
ATOM 776 O O . SER A 1 100 ? -9.520 10.276 23.770 1.00 91.44 100 SER A O 1
ATOM 778 N N . LEU A 1 101 ? -11.055 9.712 22.232 1.00 91.75 101 LEU A N 1
ATOM 779 C CA . LEU A 1 101 ? -12.172 10.381 22.897 1.00 91.75 101 LEU A CA 1
ATOM 780 C C . LEU A 1 101 ? -12.715 9.523 24.037 1.00 91.75 101 LEU A C 1
ATOM 782 O O . LEU A 1 101 ? -12.933 10.042 25.128 1.00 91.75 101 LEU A O 1
ATOM 786 N N . HIS A 1 102 ? -12.875 8.219 23.805 1.00 87.38 102 HIS A N 1
ATOM 787 C CA . HIS A 1 102 ? -13.321 7.284 24.837 1.00 87.38 102 HIS A CA 1
ATOM 788 C C . HIS A 1 102 ? -12.321 7.165 25.990 1.00 87.38 102 HIS A C 1
ATOM 790 O O . HIS A 1 102 ? -12.746 7.016 27.125 1.00 87.38 102 HIS A O 1
ATOM 796 N N . SER A 1 103 ? -11.013 7.290 25.739 1.00 86.00 103 SER A N 1
ATOM 797 C CA . SER A 1 103 ? -9.994 7.267 26.798 1.00 86.00 103 SER A CA 1
ATOM 798 C C . SER A 1 103 ? -9.912 8.556 27.631 1.00 86.00 103 SER A C 1
ATOM 800 O O . SER A 1 103 ? -9.115 8.621 28.564 1.00 86.00 103 SER A O 1
ATOM 802 N N . ARG A 1 104 ? -10.647 9.615 27.259 1.00 74.62 104 ARG A N 1
ATOM 803 C CA . ARG A 1 104 ? -10.674 10.916 27.960 1.00 74.62 104 ARG A CA 1
ATOM 804 C C . ARG A 1 104 ? -11.896 11.090 28.869 1.00 74.62 104 ARG A C 1
ATOM 806 O O . ARG A 1 104 ? -11.992 12.129 29.523 1.00 74.62 104 ARG A O 1
ATOM 813 N N . LEU A 1 105 ? -12.806 10.118 28.874 1.00 56.41 105 LEU A N 1
ATOM 814 C CA . LEU A 1 105 ? -13.967 10.019 29.761 1.00 56.41 105 LEU A CA 1
ATOM 815 C C . LEU A 1 105 ? -13.693 8.974 30.845 1.00 56.41 105 LEU A C 1
ATOM 817 O O . LEU A 1 105 ? -14.147 9.211 31.984 1.00 56.41 105 LEU A O 1
#